Protein AF-A0A9E3SKS0-F1 (afdb_monomer)

pLDDT: mean 94.41, std 8.12, range [45.69, 98.44]

Mean predicted aligned error: 3.36 Å

Structure (mmCIF, N/CA/C/O backbone):
data_AF-A0A9E3SKS0-F1
#
_entry.id   AF-A0A9E3SKS0-F1
#
loop_
_atom_site.group_PDB
_atom_site.id
_atom_site.type_symbol
_atom_site.label_atom_id
_atom_site.label_alt_id
_atom_site.label_comp_id
_atom_site.label_asym_id
_atom_site.label_entity_id
_atom_site.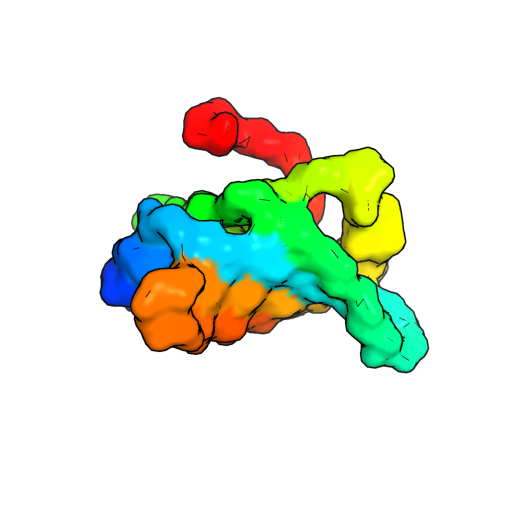label_seq_id
_atom_site.pdbx_PDB_ins_code
_atom_site.Cartn_x
_atom_site.Cartn_y
_atom_site.Cartn_z
_atom_site.occupancy
_atom_site.B_iso_or_equiv
_atom_site.auth_seq_id
_atom_site.auth_comp_id
_atom_site.auth_asym_id
_atom_site.auth_atom_id
_atom_site.pdbx_PDB_model_num
ATOM 1 N N . MET A 1 1 ? 11.059 -18.881 17.671 1.00 45.69 1 MET A N 1
ATOM 2 C CA . MET A 1 1 ? 10.022 -18.081 18.360 1.00 45.69 1 MET A CA 1
ATOM 3 C C . MET A 1 1 ? 8.969 -17.718 17.328 1.00 45.69 1 MET A C 1
ATOM 5 O O . MET A 1 1 ? 9.385 -17.457 16.203 1.00 45.69 1 MET A O 1
ATOM 9 N N . PRO A 1 2 ? 7.660 -17.751 17.632 1.00 51.44 2 PRO A N 1
ATOM 10 C CA . PRO A 1 2 ? 6.673 -17.232 16.694 1.00 51.44 2 PRO A CA 1
ATOM 11 C C . PRO A 1 2 ? 6.996 -15.754 16.458 1.00 51.44 2 PRO A C 1
ATOM 13 O O . PRO A 1 2 ? 7.188 -14.990 17.402 1.00 51.44 2 PRO A O 1
ATOM 16 N N . GLU A 1 3 ? 7.195 -15.397 15.199 1.00 64.69 3 GLU A N 1
ATOM 17 C CA . GLU A 1 3 ? 7.658 -14.072 14.807 1.00 64.69 3 GLU A CA 1
ATOM 18 C C . GLU A 1 3 ? 6.548 -13.044 15.071 1.00 64.69 3 GLU A C 1
ATOM 20 O O . GLU A 1 3 ? 5.382 -13.280 14.748 1.00 64.69 3 GLU A O 1
ATOM 25 N N . ALA A 1 4 ? 6.895 -11.941 15.737 1.00 71.12 4 ALA A N 1
ATOM 26 C CA . ALA A 1 4 ? 5.922 -10.981 16.246 1.00 71.12 4 ALA A CA 1
ATOM 27 C C . ALA A 1 4 ? 5.138 -10.296 15.112 1.00 71.12 4 ALA A C 1
ATOM 29 O O . ALA A 1 4 ? 5.695 -9.961 14.064 1.00 71.12 4 ALA A O 1
ATOM 30 N N . ALA A 1 5 ? 3.844 -10.053 15.344 1.00 77.38 5 ALA A N 1
ATOM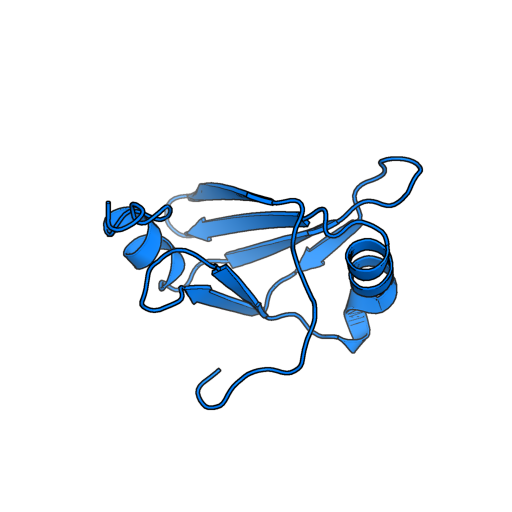 31 C CA . ALA A 1 5 ? 3.028 -9.223 14.462 1.00 77.38 5 ALA A CA 1
ATOM 32 C C . ALA A 1 5 ? 3.664 -7.830 14.313 1.00 77.38 5 ALA A C 1
ATOM 34 O O . ALA A 1 5 ? 4.040 -7.212 15.309 1.00 77.38 5 ALA A O 1
ATOM 35 N N . LEU A 1 6 ? 3.773 -7.342 13.074 1.00 88.81 6 LEU A N 1
ATOM 36 C CA . LEU A 1 6 ? 4.378 -6.037 12.771 1.00 88.81 6 LEU A CA 1
ATOM 37 C C . LEU A 1 6 ? 3.365 -4.892 12.868 1.00 88.81 6 LEU A C 1
ATOM 39 O O . LEU A 1 6 ? 3.744 -3.742 13.069 1.00 88.81 6 LEU A O 1
ATOM 43 N N . ILE A 1 7 ? 2.080 -5.211 12.705 1.00 94.06 7 ILE A N 1
ATOM 44 C CA . ILE A 1 7 ? 0.967 -4.270 12.780 1.00 94.06 7 ILE A CA 1
ATOM 45 C C . ILE A 1 7 ? 0.219 -4.565 14.081 1.00 94.06 7 ILE A C 1
ATOM 47 O O . ILE A 1 7 ? -0.408 -5.617 14.244 1.00 94.06 7 ILE A O 1
ATOM 51 N N . ASP A 1 8 ? 0.300 -3.647 15.039 1.00 94.25 8 ASP A N 1
ATOM 52 C CA . ASP A 1 8 ? -0.402 -3.802 16.308 1.00 94.25 8 ASP A CA 1
ATOM 53 C C . ASP A 1 8 ? -1.942 -3.763 16.111 1.00 94.25 8 ASP A C 1
ATOM 55 O O . ASP A 1 8 ? -2.437 -3.340 15.057 1.00 94.25 8 ASP A O 1
ATOM 59 N N . PRO A 1 9 ? -2.735 -4.259 17.084 1.00 94.88 9 PRO A N 1
ATOM 60 C CA . PRO A 1 9 ? -4.190 -4.304 16.949 1.00 94.88 9 PRO A CA 1
ATOM 61 C C . PRO A 1 9 ? -4.841 -2.930 16.739 1.00 94.88 9 PRO A C 1
ATOM 63 O O . PRO A 1 9 ? -5.842 -2.842 1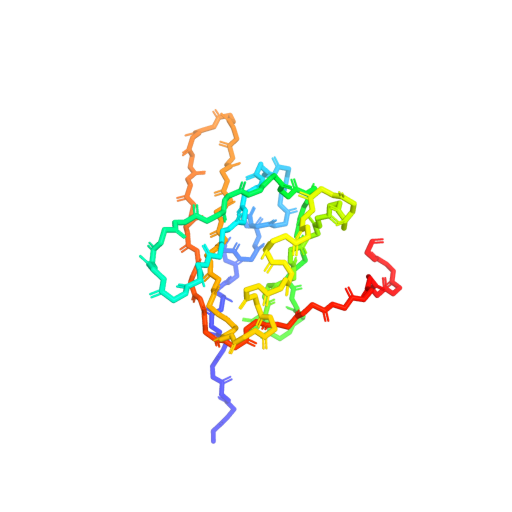6.028 1.00 94.88 9 PRO A O 1
ATOM 66 N N . GLU A 1 10 ? -4.304 -1.869 17.347 1.00 95.50 10 GLU A N 1
ATOM 67 C CA . GLU A 1 10 ? -4.866 -0.523 17.232 1.00 95.50 10 GLU A CA 1
ATOM 68 C C . GLU A 1 10 ? -4.654 0.020 15.818 1.00 95.50 10 GLU A C 1
ATOM 70 O O . GLU A 1 10 ? -5.593 0.522 15.196 1.00 95.50 10 GLU A O 1
ATOM 75 N N . LEU A 1 11 ? -3.444 -0.141 15.278 1.00 96.19 11 LEU A N 1
ATOM 76 C CA . LEU A 1 11 ? -3.128 0.234 13.909 1.00 96.19 11 LEU A CA 1
ATOM 77 C C . LEU A 1 11 ? -3.964 -0.571 12.909 1.00 96.19 11 LEU A C 1
ATOM 79 O O . LEU A 1 11 ? -4.538 0.012 11.991 1.00 96.19 11 LEU A O 1
ATOM 83 N N . ALA A 1 12 ? -4.108 -1.885 13.100 1.00 96.69 12 ALA A N 1
ATOM 84 C CA . ALA A 1 12 ? -4.965 -2.704 12.245 1.00 96.69 12 ALA A CA 1
ATOM 85 C C . ALA A 1 12 ? -6.424 -2.207 12.267 1.00 96.69 12 ALA A C 1
ATOM 87 O O . ALA A 1 12 ? -7.027 -1.999 11.213 1.00 96.69 12 ALA A O 1
ATOM 88 N N . ALA A 1 13 ? -6.966 -1.928 13.457 1.00 95.88 13 ALA A N 1
ATOM 89 C CA . ALA A 1 13 ? -8.313 -1.390 13.622 1.00 95.88 13 ALA A CA 1
ATOM 90 C C . ALA A 1 13 ? -8.468 0.036 13.073 1.00 95.88 13 ALA A C 1
ATOM 92 O O . ALA A 1 13 ? -9.575 0.430 12.719 1.00 95.88 13 ALA A O 1
ATOM 93 N N . PHE A 1 14 ? -7.400 0.831 13.012 1.00 96.81 14 PHE A N 1
ATOM 94 C CA . PHE A 1 14 ? -7.400 2.135 12.351 1.00 96.81 14 PHE A CA 1
ATOM 95 C C . PHE A 1 14 ? -7.460 1.987 10.824 1.00 96.81 14 PHE A C 1
ATOM 97 O O . PHE A 1 14 ? -8.287 2.636 10.185 1.00 96.81 14 PHE A O 1
ATOM 104 N N . LEU A 1 15 ? -6.635 1.106 10.251 1.00 96.88 15 LEU A N 1
ATOM 105 C CA . LEU A 1 15 ? -6.547 0.872 8.804 1.00 96.88 15 LEU A CA 1
ATOM 106 C C . LEU A 1 15 ? -7.817 0.262 8.201 1.00 96.88 15 LEU A C 1
ATOM 108 O O . LEU A 1 15 ? -8.097 0.476 7.027 1.00 96.88 15 LEU A O 1
ATOM 112 N N . GLN A 1 16 ? -8.588 -0.483 8.993 1.00 93.31 16 GLN A N 1
ATOM 113 C CA . GLN A 1 16 ? -9.849 -1.109 8.576 1.00 93.31 16 GLN A CA 1
ATOM 114 C C . GLN A 1 16 ? -11.083 -0.190 8.733 1.00 93.31 16 GLN A C 1
ATOM 116 O O . GLN A 1 16 ? -12.218 -0.646 8.621 1.00 93.31 16 GLN A O 1
ATOM 121 N N . ARG A 1 17 ? -10.891 1.110 9.002 1.00 90.75 17 ARG A N 1
ATOM 122 C CA . ARG A 1 17 ? -11.967 2.123 9.006 1.00 90.75 17 ARG A CA 1
ATOM 123 C C . ARG A 1 17 ? -12.142 2.731 7.612 1.00 90.75 17 ARG A C 1
ATOM 125 O O . ARG A 1 17 ? -11.363 2.461 6.705 1.00 90.75 17 ARG A O 1
ATOM 132 N N . GLY A 1 18 ? -13.114 3.633 7.462 1.00 90.19 18 GLY A N 1
ATOM 133 C CA . GLY A 1 18 ? -13.248 4.510 6.290 1.00 90.19 18 GLY A CA 1
ATOM 134 C C . GLY A 1 18 ? -12.122 5.549 6.190 1.00 90.19 18 GLY A C 1
ATOM 135 O O . GLY A 1 18 ? -12.366 6.748 6.316 1.00 90.19 18 GLY A O 1
ATOM 136 N N . VAL A 1 19 ? -10.879 5.091 6.026 1.00 96.19 19 VAL A N 1
ATOM 137 C CA . VAL A 1 19 ? -9.694 5.929 5.822 1.00 96.19 19 VAL A CA 1
ATOM 138 C C . VAL A 1 19 ? -9.526 6.272 4.343 1.00 96.19 19 VAL A C 1
ATOM 140 O O . VAL A 1 19 ? -9.816 5.473 3.456 1.00 96.19 19 VAL A O 1
ATOM 143 N N . SER A 1 20 ? -9.015 7.468 4.066 1.00 97.62 20 SER A N 1
ATOM 144 C CA . SER A 1 20 ? -8.527 7.830 2.738 1.00 97.62 20 SER A CA 1
ATOM 145 C C . SER A 1 20 ? -7.135 7.242 2.541 1.00 97.62 20 SER A C 1
ATOM 147 O O . SER A 1 20 ? -6.260 7.445 3.385 1.00 97.62 20 SER A O 1
ATOM 149 N N . VAL A 1 21 ? -6.933 6.533 1.430 1.00 98.19 21 VAL A N 1
ATOM 150 C CA . VAL A 1 21 ? -5.683 5.835 1.119 1.00 98.19 21 VAL A CA 1
ATOM 151 C C . VAL A 1 21 ? -4.945 6.519 -0.026 1.00 98.19 21 VAL A C 1
ATOM 153 O O . VAL A 1 21 ? -5.529 6.821 -1.067 1.00 98.19 21 VAL A O 1
ATOM 156 N N . HIS A 1 22 ? -3.638 6.691 0.143 1.00 98.44 22 HIS A N 1
ATOM 157 C CA . HIS A 1 22 ? -2.711 6.991 -0.944 1.00 98.44 22 HIS A CA 1
ATOM 158 C C . HIS A 1 22 ? -1.551 6.007 -0.930 1.00 98.44 22 HIS A C 1
ATOM 160 O O . HIS A 1 22 ? -1.119 5.545 0.127 1.00 98.44 22 HIS A O 1
ATOM 166 N N . VAL A 1 23 ? -1.036 5.702 -2.113 1.00 98.38 23 VAL A N 1
ATOM 167 C CA . VAL A 1 23 ? 0.106 4.810 -2.297 1.00 98.38 23 VAL A CA 1
ATOM 168 C C . VAL A 1 23 ? 1.129 5.532 -3.152 1.00 98.38 23 VAL A C 1
ATOM 170 O O . VAL A 1 23 ? 0.756 6.195 -4.117 1.00 98.38 23 VAL A O 1
ATOM 173 N N . SER A 1 24 ? 2.408 5.414 -2.815 1.00 98.12 24 SER A N 1
ATOM 174 C CA . SER A 1 24 ? 3.469 5.902 -3.684 1.00 98.12 24 SER A CA 1
ATOM 175 C C . SER A 1 24 ? 4.579 4.897 -3.907 1.00 98.12 24 SER A C 1
ATOM 177 O O . SER A 1 24 ? 4.874 4.069 -3.049 1.00 98.12 24 SER A O 1
ATOM 179 N N . SER A 1 25 ? 5.204 5.003 -5.069 1.00 98.19 25 SER A N 1
ATOM 180 C CA . SER A 1 25 ? 6.386 4.257 -5.490 1.00 98.19 25 SER A CA 1
ATOM 181 C C . SER A 1 25 ? 7.484 5.228 -5.926 1.00 98.19 25 SER A C 1
ATOM 183 O O . SER A 1 25 ? 7.319 6.450 -5.849 1.00 98.19 25 SER A O 1
ATOM 185 N N . ARG A 1 26 ? 8.631 4.684 -6.339 1.00 97.81 26 ARG A N 1
ATOM 186 C CA . ARG A 1 26 ? 9.704 5.455 -6.971 1.00 97.81 26 ARG A CA 1
ATOM 187 C C . ARG A 1 26 ? 10.488 4.609 -7.967 1.00 97.81 26 ARG A C 1
ATOM 189 O O . ARG A 1 26 ? 10.808 3.447 -7.697 1.00 97.81 26 ARG A O 1
ATOM 196 N N . GLY A 1 27 ? 10.867 5.227 -9.076 1.00 95.12 27 GLY A N 1
ATOM 197 C CA . GLY A 1 27 ? 11.834 4.692 -10.025 1.00 95.12 27 GLY A CA 1
ATOM 198 C C . GLY A 1 27 ? 13.297 4.982 -9.641 1.00 95.12 27 GLY A C 1
ATOM 199 O O . GLY A 1 27 ? 13.585 5.445 -8.531 1.00 95.12 27 GLY A O 1
ATOM 200 N N . PRO A 1 28 ? 14.246 4.748 -10.567 1.00 94.62 28 PRO A N 1
ATOM 201 C CA . PRO A 1 28 ? 15.682 4.959 -10.342 1.00 94.62 28 PRO A CA 1
ATOM 202 C C . PRO A 1 28 ? 16.076 6.409 -10.025 1.00 94.62 28 PRO A C 1
ATOM 204 O O . PRO A 1 28 ? 17.061 6.645 -9.332 1.00 94.62 28 PRO A O 1
ATOM 207 N N . THR A 1 29 ? 15.300 7.384 -10.501 1.00 95.69 29 THR A N 1
ATOM 208 C CA . THR A 1 29 ? 15.535 8.818 -10.260 1.00 95.69 29 THR A CA 1
ATOM 209 C C . THR A 1 29 ? 15.038 9.289 -8.892 1.00 95.69 29 THR A C 1
ATOM 211 O O . THR A 1 29 ? 15.200 10.458 -8.557 1.00 95.69 29 THR A O 1
ATOM 214 N N . ASN A 1 30 ? 14.439 8.398 -8.090 1.00 94.81 30 ASN A N 1
ATOM 215 C CA . ASN A 1 30 ? 13.873 8.688 -6.769 1.00 94.81 30 ASN A CA 1
ATOM 216 C C . ASN A 1 30 ? 12.782 9.773 -6.748 1.00 94.81 30 ASN A C 1
ATOM 218 O O . ASN A 1 30 ? 12.471 10.310 -5.685 1.00 94.81 30 ASN A O 1
ATOM 222 N N . ILE A 1 31 ? 12.159 10.058 -7.892 1.00 95.56 31 ILE A N 1
ATOM 223 C CA . ILE A 1 31 ? 10.967 10.902 -7.952 1.00 95.56 31 ILE A CA 1
ATOM 224 C C . ILE A 1 31 ? 9.755 10.067 -7.519 1.00 95.56 31 ILE A C 1
ATOM 226 O O . ILE A 1 31 ? 9.588 8.952 -8.020 1.00 95.56 31 ILE A O 1
ATOM 230 N N . PRO A 1 32 ? 8.928 10.558 -6.577 1.00 95.12 32 PRO A N 1
ATOM 231 C CA . PRO A 1 32 ? 7.768 9.815 -6.123 1.00 95.12 32 PRO A CA 1
ATOM 232 C C . PRO A 1 32 ? 6.675 9.812 -7.190 1.00 95.12 32 PRO A C 1
ATOM 234 O O . PRO A 1 32 ? 6.323 10.854 -7.740 1.00 95.12 32 PRO A O 1
ATOM 237 N N . ASN A 1 33 ? 6.074 8.649 -7.400 1.00 97.19 33 ASN A N 1
ATOM 238 C CA . ASN A 1 33 ? 4.822 8.512 -8.124 1.00 97.19 33 ASN A CA 1
ATOM 239 C C . ASN A 1 33 ? 3.709 8.218 -7.116 1.00 97.19 33 ASN A C 1
ATOM 241 O O . ASN A 1 33 ? 3.777 7.210 -6.419 1.00 97.19 33 ASN A O 1
ATOM 245 N N . LEU A 1 34 ? 2.722 9.106 -6.998 1.00 97.75 34 LEU A N 1
ATOM 246 C CA . LEU A 1 34 ? 1.651 9.030 -6.004 1.00 97.75 34 LEU A CA 1
ATOM 247 C C . LEU A 1 34 ? 0.317 8.741 -6.689 1.00 97.75 34 LEU A C 1
ATOM 249 O O . LEU A 1 34 ? -0.081 9.457 -7.604 1.00 97.75 34 LEU A O 1
ATOM 253 N N . VAL A 1 35 ? -0.410 7.750 -6.183 1.00 97.88 35 VAL A N 1
ATOM 254 C CA . VAL A 1 35 ? -1.748 7.394 -6.661 1.00 97.88 35 VAL A CA 1
ATOM 255 C C . VAL A 1 35 ? -2.745 7.335 -5.510 1.00 97.88 35 VAL A C 1
ATOM 257 O O . VAL A 1 35 ? -2.393 7.088 -4.350 1.00 97.88 35 VAL A O 1
ATOM 260 N N . ARG A 1 36 ? -4.023 7.530 -5.840 1.00 97.69 36 ARG A N 1
ATOM 261 C CA . ARG A 1 36 ? -5.126 7.321 -4.903 1.00 97.69 36 ARG A CA 1
ATOM 262 C C . ARG A 1 36 ? -5.421 5.826 -4.774 1.00 97.69 36 ARG A C 1
ATOM 264 O O . ARG A 1 36 ? -5.640 5.145 -5.774 1.00 97.69 36 ARG A O 1
ATOM 271 N N . GLY A 1 37 ? -5.465 5.335 -3.539 1.00 97.00 37 GLY A N 1
ATOM 272 C CA . GLY A 1 37 ? -6.014 4.019 -3.232 1.00 97.00 37 GLY A CA 1
ATOM 273 C C . GLY A 1 37 ? -7.525 4.073 -3.014 1.00 97.00 37 GLY A C 1
ATOM 274 O O . GLY A 1 37 ? -8.080 5.099 -2.620 1.00 97.00 37 GLY A O 1
ATOM 275 N N . ILE A 1 38 ? -8.183 2.946 -3.261 1.00 95.88 38 ILE A N 1
ATOM 276 C CA . ILE A 1 38 ? -9.613 2.737 -3.006 1.00 95.88 38 ILE A CA 1
ATOM 277 C C . ILE A 1 38 ? -9.838 2.312 -1.549 1.00 95.88 38 ILE A C 1
ATOM 279 O O . ILE A 1 38 ? -10.838 2.672 -0.939 1.00 95.88 38 ILE A O 1
ATOM 283 N N . GLY A 1 39 ? -8.882 1.579 -0.978 1.00 95.75 39 GLY A N 1
ATOM 284 C CA . GLY A 1 39 ? -8.950 1.055 0.379 1.00 95.75 39 GLY A CA 1
ATOM 285 C C . GLY A 1 39 ? -7.754 0.164 0.684 1.00 95.75 39 GLY A C 1
ATOM 286 O O . GLY A 1 39 ? -6.770 0.141 -0.066 1.00 95.75 39 GLY A O 1
ATOM 287 N N . CYS A 1 40 ? -7.835 -0.576 1.786 1.00 97.06 40 CYS A N 1
ATOM 288 C CA . CYS A 1 40 ? -6.824 -1.563 2.127 1.00 97.06 40 CYS A CA 1
ATOM 289 C C . CYS A 1 40 ? -7.380 -2.713 2.964 1.00 97.06 40 CYS A C 1
ATOM 291 O O . CYS A 1 40 ? -8.359 -2.560 3.695 1.00 97.06 40 CYS A O 1
ATOM 293 N N . ARG A 1 41 ? -6.688 -3.846 2.910 1.00 96.06 41 ARG A N 1
ATOM 294 C CA . ARG A 1 41 ? -6.884 -4.986 3.800 1.00 96.06 41 ARG A CA 1
ATOM 295 C C . ARG A 1 41 ? -5.635 -5.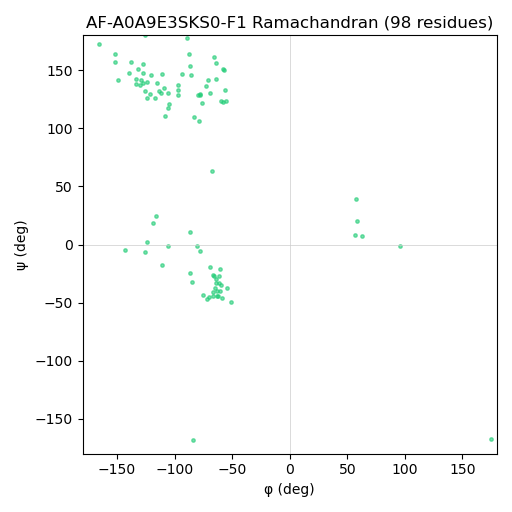200 4.642 1.00 96.06 41 ARG A C 1
ATOM 297 O O . ARG A 1 41 ? -4.517 -5.149 4.130 1.00 96.06 41 ARG A O 1
ATOM 304 N N . VAL A 1 42 ? -5.826 -5.508 5.920 1.00 96.50 42 VAL A N 1
ATOM 305 C CA . VAL A 1 42 ? -4.772 -6.046 6.786 1.00 96.50 42 VAL A CA 1
ATOM 306 C C . VAL A 1 42 ? -4.912 -7.569 6.816 1.00 96.50 42 VAL A C 1
ATOM 308 O O . VAL A 1 42 ? -5.998 -8.098 7.029 1.00 96.50 42 VAL A O 1
ATOM 311 N N . SER A 1 43 ? -3.821 -8.281 6.548 1.00 94.69 43 SER A N 1
ATOM 312 C CA . SER A 1 43 ? -3.737 -9.747 6.684 1.00 94.69 43 SER A CA 1
ATOM 313 C C . SER A 1 43 ? -4.073 -10.218 8.108 1.00 94.69 43 SER A C 1
ATOM 315 O O . SER A 1 43 ? -3.824 -9.506 9.080 1.00 94.69 43 SER A O 1
ATOM 317 N N . ALA A 1 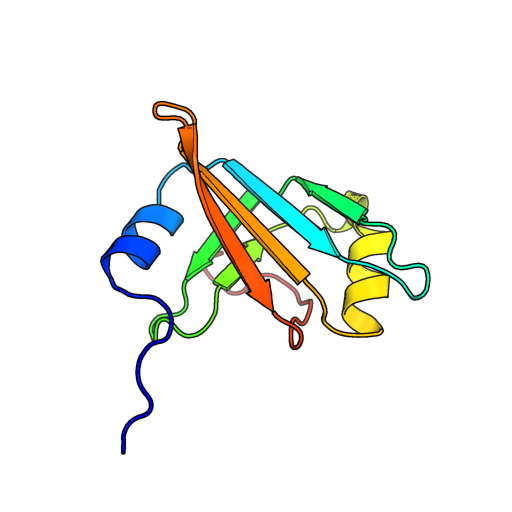44 ? -4.615 -11.434 8.244 1.00 92.62 44 ALA A N 1
ATOM 318 C CA . ALA A 1 44 ? -5.040 -11.985 9.537 1.00 92.62 44 ALA A CA 1
ATOM 319 C C . ALA A 1 44 ? -3.887 -12.126 10.551 1.00 92.62 44 ALA A C 1
ATOM 321 O O . ALA A 1 44 ? -4.083 -11.922 11.749 1.00 92.62 44 ALA A O 1
ATOM 322 N N . ASP A 1 45 ? -2.674 -12.416 10.074 1.00 94.19 45 ASP A N 1
ATOM 323 C CA . ASP A 1 45 ? -1.459 -12.470 10.894 1.00 94.19 45 ASP A CA 1
ATOM 324 C C . ASP A 1 45 ? -0.889 -11.078 11.236 1.00 94.19 45 ASP A C 1
ATOM 326 O O . ASP A 1 45 ? 0.047 -10.971 12.030 1.00 94.19 45 ASP A O 1
ATOM 330 N N . ARG A 1 46 ? -1.476 -10.007 10.678 1.00 94.88 46 ARG A N 1
ATOM 331 C CA . ARG A 1 46 ? -1.083 -8.604 10.861 1.00 94.88 46 ARG A CA 1
ATOM 332 C C . ARG A 1 46 ? 0.369 -8.332 10.465 1.00 94.88 46 ARG A C 1
ATOM 334 O O . ARG A 1 46 ? 1.074 -7.547 11.105 1.00 94.88 46 ARG A O 1
ATOM 341 N N . ARG A 1 47 ? 0.818 -8.967 9.382 1.00 93.25 47 ARG A N 1
ATOM 342 C CA . ARG A 1 47 ? 2.173 -8.781 8.835 1.00 93.25 47 ARG A CA 1
ATOM 343 C C . ARG A 1 47 ? 2.207 -8.068 7.495 1.00 93.25 47 ARG A C 1
ATOM 345 O O . ARG A 1 47 ? 3.246 -7.548 7.100 1.00 93.25 47 ARG A O 1
ATOM 352 N N . GLN A 1 48 ? 1.073 -8.014 6.812 1.00 95.25 48 GLN A N 1
ATOM 353 C CA . GLN A 1 48 ? 0.940 -7.425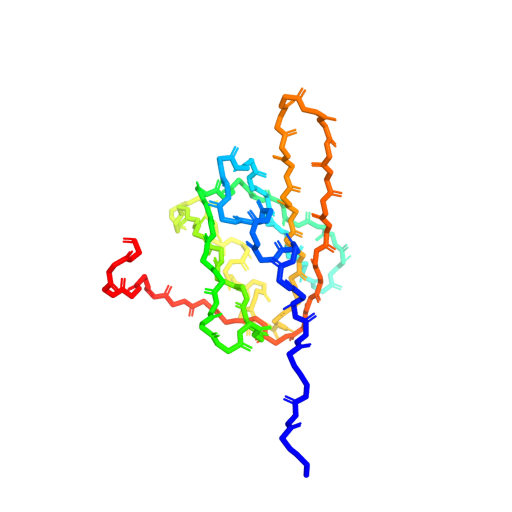 5.489 1.00 95.25 48 GLN A CA 1
ATOM 354 C C . GLN A 1 48 ? -0.285 -6.513 5.396 1.00 95.25 48 GLN A C 1
ATOM 356 O O . GLN A 1 48 ? -1.376 -6.872 5.851 1.00 95.25 48 GLN A O 1
ATOM 361 N N . VAL A 1 49 ? -0.099 -5.368 4.739 1.00 96.81 49 VAL A N 1
ATOM 362 C CA . VAL A 1 49 ? -1.178 -4.512 4.235 1.00 96.81 49 VAL A CA 1
ATOM 363 C C . VAL A 1 49 ? -1.253 -4.672 2.721 1.00 96.81 49 VAL A C 1
ATOM 365 O O . VAL A 1 49 ? -0.238 -4.570 2.031 1.00 96.81 49 VAL A O 1
ATOM 368 N N . THR A 1 50 ? -2.452 -4.906 2.203 1.00 97.38 50 THR A N 1
ATOM 369 C CA . THR A 1 50 ? -2.762 -4.881 0.772 1.00 97.38 50 THR A CA 1
ATOM 370 C C . THR A 1 50 ? -3.522 -3.596 0.481 1.00 97.38 50 THR A C 1
ATOM 372 O O . THR A 1 50 ? -4.571 -3.370 1.073 1.00 97.38 50 THR A O 1
ATOM 375 N N . ALA A 1 51 ? -3.002 -2.746 -0.402 1.00 97.50 51 ALA A N 1
ATOM 376 C CA . ALA A 1 51 ? -3.702 -1.552 -0.864 1.00 97.50 51 ALA A CA 1
ATOM 377 C C . ALA A 1 51 ? -4.396 -1.836 -2.198 1.00 97.50 51 ALA A C 1
ATOM 379 O O . ALA A 1 51 ? -3.796 -2.441 -3.087 1.00 97.50 51 ALA A O 1
ATOM 380 N N . PHE A 1 52 ? -5.632 -1.369 -2.348 1.00 97.44 52 PHE A N 1
ATOM 381 C CA . PHE A 1 52 ? -6.389 -1.505 -3.591 1.00 97.44 52 PHE A CA 1
ATOM 382 C C . PHE A 1 52 ? -6.270 -0.234 -4.413 1.00 97.44 52 PHE A C 1
ATOM 384 O O . PHE A 1 52 ? -6.441 0.868 -3.892 1.00 97.44 52 PHE A O 1
ATOM 391 N N . VAL A 1 53 ? -5.985 -0.382 -5.702 1.00 97.50 53 VAL A N 1
ATOM 392 C CA . VAL A 1 53 ? -5.810 0.730 -6.639 1.00 97.50 53 VAL A CA 1
ATOM 393 C C . VAL A 1 53 ? -6.501 0.414 -7.962 1.00 97.50 53 VAL A C 1
ATOM 395 O O . VAL A 1 53 ? -6.693 -0.750 -8.312 1.00 97.50 53 VAL A O 1
ATOM 398 N N . LEU A 1 54 ? -6.849 1.449 -8.726 1.00 97.19 54 LEU A N 1
ATOM 399 C CA . LEU A 1 54 ? -7.334 1.279 -10.095 1.00 97.19 54 LEU A CA 1
ATOM 400 C C . LEU A 1 54 ? -6.142 1.034 -11.021 1.00 97.19 54 LEU A C 1
ATOM 402 O O . LEU A 1 54 ? -5.398 1.963 -11.333 1.00 97.19 54 LEU A O 1
ATOM 406 N N . ALA A 1 55 ? -5.963 -0.209 -11.474 1.00 96.00 55 ALA A N 1
ATOM 407 C CA . ALA A 1 55 ? -4.819 -0.600 -12.302 1.00 96.00 55 ALA A CA 1
ATOM 408 C C . ALA A 1 55 ? -4.657 0.277 -13.559 1.00 96.00 55 ALA A C 1
ATOM 410 O O . ALA A 1 55 ? -3.540 0.660 -13.900 1.00 96.00 55 ALA A O 1
ATOM 411 N N . SER A 1 56 ? -5.770 0.679 -14.183 1.00 96.38 56 SER A N 1
ATOM 412 C CA . SER A 1 56 ? -5.794 1.576 -15.349 1.00 96.38 56 SER A CA 1
ATOM 413 C C . SER A 1 56 ? -5.185 2.961 -15.092 1.00 96.38 56 SER A C 1
ATOM 415 O O . SER A 1 56 ? -4.779 3.625 -16.039 1.00 96.38 56 SER A O 1
ATOM 417 N N . GLN A 1 57 ? -5.089 3.391 -13.832 1.00 95.88 57 GLN A N 1
ATOM 418 C CA . GLN A 1 57 ? -4.521 4.681 -13.424 1.00 95.88 57 GLN A CA 1
ATOM 419 C C . GLN A 1 57 ? -3.128 4.545 -12.788 1.00 95.88 57 GLN A C 1
ATOM 421 O O . GLN A 1 57 ? -2.522 5.544 -12.415 1.00 95.88 57 GLN A O 1
ATOM 426 N N . CYS A 1 58 ? -2.607 3.320 -12.651 1.00 97.31 58 CYS A N 1
ATOM 427 C CA . CYS A 1 58 ? -1.419 3.033 -11.842 1.00 97.31 58 CYS A CA 1
ATOM 428 C C . CYS A 1 58 ? -0.249 2.443 -12.638 1.00 97.31 58 CYS A C 1
ATOM 430 O O . CYS A 1 58 ? 0.658 1.877 -12.036 1.00 97.31 58 CYS A O 1
ATOM 432 N N . GLY A 1 59 ? -0.228 2.571 -13.970 1.00 97.25 59 GLY A N 1
ATOM 433 C CA . GLY A 1 59 ? 0.777 1.920 -14.825 1.00 97.25 59 GLY A CA 1
ATOM 434 C C . GLY A 1 59 ? 2.229 2.164 -14.389 1.00 97.25 59 GLY A C 1
ATOM 435 O O . GLY A 1 59 ? 2.981 1.211 -14.200 1.00 97.25 59 GLY A O 1
ATOM 436 N N . ALA A 1 60 ? 2.605 3.424 -14.142 1.00 97.06 60 ALA A N 1
ATOM 437 C CA . ALA A 1 60 ? 3.953 3.761 -13.678 1.00 97.06 60 ALA A CA 1
ATOM 438 C C . ALA A 1 60 ? 4.257 3.196 -12.278 1.00 97.06 60 ALA A C 1
ATOM 440 O O . ALA A 1 60 ? 5.354 2.700 -12.046 1.00 97.06 60 ALA A O 1
ATOM 441 N N . LEU A 1 61 ? 3.278 3.191 -11.366 1.00 97.75 61 LEU A N 1
ATOM 442 C CA . LEU A 1 61 ? 3.466 2.645 -10.021 1.00 97.75 61 LEU A CA 1
ATOM 443 C C . LEU A 1 61 ? 3.678 1.133 -10.073 1.00 97.75 61 LEU A C 1
ATOM 445 O O . LEU A 1 61 ? 4.582 0.608 -9.432 1.00 97.75 61 LEU A O 1
ATOM 449 N N . LEU A 1 62 ? 2.874 0.430 -10.872 1.00 97.25 62 LEU A N 1
ATOM 450 C CA . LEU A 1 62 ? 2.986 -1.016 -11.049 1.00 97.25 62 LEU A CA 1
ATOM 451 C C . LEU A 1 62 ? 4.333 -1.402 -11.679 1.00 97.25 62 LEU A C 1
ATOM 453 O O . LEU A 1 62 ? 4.954 -2.368 -11.235 1.00 97.25 62 LEU A O 1
ATOM 457 N N . ALA A 1 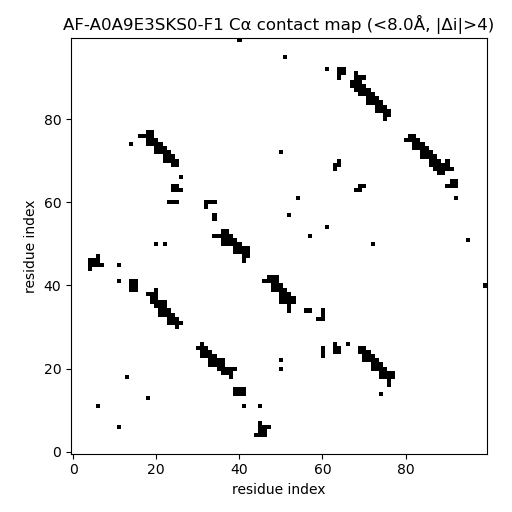63 ? 4.813 -0.624 -12.654 1.00 97.50 63 ALA A N 1
ATOM 458 C CA . ALA A 1 63 ? 6.134 -0.818 -13.246 1.00 97.50 63 ALA A CA 1
ATOM 459 C C . ALA A 1 63 ? 7.264 -0.607 -12.221 1.00 97.50 63 ALA A C 1
ATOM 461 O O . ALA A 1 63 ? 8.185 -1.415 -12.138 1.00 97.50 63 ALA A O 1
ATOM 462 N N . GLU A 1 64 ? 7.185 0.438 -11.396 1.00 97.75 64 GLU A N 1
ATOM 463 C CA . GLU A 1 64 ? 8.185 0.720 -10.359 1.00 97.75 64 GLU A CA 1
ATOM 464 C C . GLU A 1 64 ? 8.214 -0.332 -9.250 1.00 97.75 64 GLU A C 1
ATOM 466 O O . GLU A 1 64 ? 9.294 -0.773 -8.847 1.00 97.75 64 GLU A O 1
ATOM 471 N N . LEU A 1 65 ? 7.045 -0.807 -8.812 1.00 97.12 65 LEU A N 1
ATOM 472 C CA . LEU A 1 65 ? 6.958 -1.918 -7.867 1.00 97.12 65 LEU A CA 1
ATOM 473 C C . LEU A 1 65 ? 7.591 -3.193 -8.427 1.00 97.12 65 LEU A C 1
ATOM 475 O O . LEU A 1 65 ? 8.301 -3.879 -7.697 1.00 97.12 65 LEU A O 1
ATOM 479 N N . ALA A 1 66 ? 7.391 -3.492 -9.713 1.00 96.75 66 ALA A N 1
ATOM 480 C CA . ALA A 1 66 ? 8.030 -4.639 -10.355 1.00 96.75 66 ALA A CA 1
ATOM 481 C C . ALA A 1 66 ? 9.564 -4.509 -10.414 1.00 96.75 66 ALA A C 1
ATOM 483 O O . ALA A 1 66 ? 10.259 -5.521 -10.368 1.00 96.75 66 ALA A O 1
ATOM 484 N N . MET A 1 67 ? 10.098 -3.283 -10.484 1.00 96.56 67 MET A N 1
ATOM 485 C CA . MET A 1 67 ? 11.543 -3.042 -10.511 1.00 96.56 67 MET A CA 1
ATOM 486 C C . MET A 1 67 ? 12.215 -3.216 -9.146 1.00 96.56 67 MET A C 1
ATOM 488 O O . MET A 1 67 ? 13.314 -3.760 -9.081 1.00 96.56 67 MET A O 1
ATOM 492 N N . ASN A 1 68 ? 11.618 -2.701 -8.065 1.00 96.25 68 ASN A N 1
ATOM 493 C CA . ASN A 1 68 ? 12.319 -2.608 -6.775 1.00 96.25 68 ASN A CA 1
ATOM 494 C C . ASN A 1 68 ? 11.461 -2.872 -5.527 1.00 96.25 68 ASN A C 1
ATOM 496 O O . ASN A 1 68 ? 12.003 -2.864 -4.424 1.00 96.25 68 ASN A O 1
ATOM 500 N N . GLY A 1 69 ? 10.147 -3.070 -5.672 1.00 97.19 69 GLY A N 1
ATOM 501 C CA . GLY A 1 69 ? 9.227 -3.330 -4.561 1.00 97.19 69 GLY A CA 1
ATOM 502 C C . GLY A 1 69 ? 9.092 -2.198 -3.533 1.00 97.19 69 GLY A C 1
ATOM 503 O O . GLY A 1 69 ? 8.453 -2.402 -2.496 1.00 97.19 69 GLY A O 1
ATOM 504 N N . ALA A 1 70 ? 9.684 -1.023 -3.776 1.00 97.75 70 ALA A N 1
ATOM 505 C CA . ALA A 1 70 ? 9.657 0.114 -2.867 1.00 97.75 70 ALA A CA 1
ATOM 506 C C . ALA A 1 70 ? 8.301 0.816 -2.922 1.00 97.75 70 ALA A C 1
ATOM 508 O O . ALA A 1 70 ? 7.873 1.314 -3.963 1.00 97.75 70 ALA A O 1
ATOM 509 N N . ILE A 1 71 ? 7.651 0.888 -1.766 1.00 98.12 71 ILE A N 1
ATOM 510 C CA . ILE A 1 71 ? 6.310 1.435 -1.625 1.00 98.12 71 ILE A CA 1
ATOM 511 C C . ILE A 1 71 ? 6.204 2.275 -0.356 1.00 98.12 71 ILE A C 1
ATOM 513 O O . ILE A 1 71 ? 6.805 1.964 0.679 1.00 98.12 71 ILE A O 1
ATOM 517 N N . SER A 1 72 ? 5.378 3.311 -0.412 1.00 98.19 72 SER A N 1
ATOM 518 C CA . SER A 1 72 ? 4.776 3.906 0.770 1.00 98.19 72 SER A CA 1
ATOM 519 C C . SER A 1 72 ? 3.259 3.836 0.681 1.00 98.19 72 SER A C 1
ATOM 521 O O . SER A 1 72 ? 2.676 3.917 -0.397 1.00 98.19 72 SER A O 1
ATOM 523 N N . PHE A 1 73 ? 2.627 3.667 1.830 1.00 98.19 73 PHE A N 1
ATOM 524 C CA . PHE A 1 73 ? 1.186 3.638 1.998 1.00 98.19 73 PHE A CA 1
ATOM 525 C C . PHE A 1 73 ? 0.826 4.669 3.059 1.00 98.19 73 PHE A C 1
ATOM 527 O O . PHE A 1 73 ? 1.440 4.697 4.124 1.00 98.19 73 PHE A O 1
ATOM 534 N N . VAL A 1 74 ? -0.163 5.507 2.781 1.00 98.38 74 VAL A N 1
ATOM 535 C CA . VAL A 1 74 ? -0.655 6.524 3.707 1.00 98.38 74 VAL A CA 1
ATOM 536 C C . VAL A 1 74 ? -2.145 6.312 3.908 1.00 98.38 74 VAL A C 1
ATOM 538 O O . VAL A 1 74 ? -2.899 6.286 2.936 1.00 98.38 74 VAL A O 1
ATOM 541 N N . ALA A 1 75 ? -2.560 6.196 5.167 1.00 98.31 75 ALA A N 1
ATOM 542 C CA . ALA A 1 75 ? -3.959 6.175 5.565 1.00 98.31 75 ALA A CA 1
ATOM 543 C C . ALA A 1 75 ? -4.262 7.378 6.453 1.00 98.31 75 ALA A C 1
ATOM 545 O O . ALA A 1 75 ? -3.620 7.570 7.487 1.00 98.31 75 ALA A O 1
ATOM 546 N N . THR A 1 76 ? -5.272 8.151 6.068 1.00 98.19 76 THR A N 1
ATOM 547 C CA . THR A 1 76 ? -5.760 9.305 6.828 1.00 98.19 76 THR A CA 1
ATOM 548 C C . THR A 1 76 ? -7.224 9.107 7.174 1.00 98.19 76 THR A C 1
ATOM 550 O O . THR A 1 76 ? -8.032 8.846 6.287 1.00 98.19 76 THR A O 1
ATOM 553 N N . LEU A 1 77 ? -7.591 9.286 8.441 1.00 97.12 77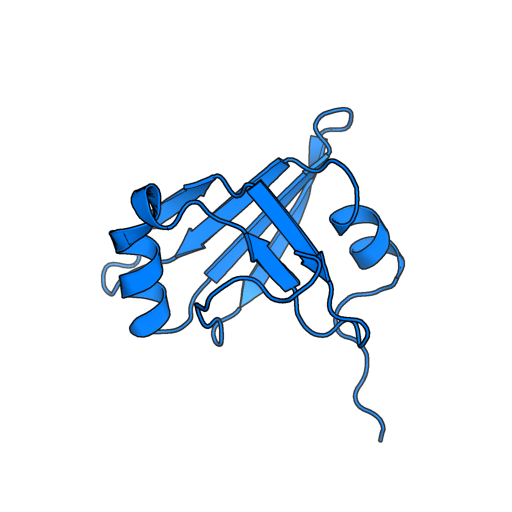 LEU A N 1
ATOM 554 C CA . LEU A 1 77 ? -8.989 9.418 8.842 1.00 97.12 77 LEU A CA 1
ATOM 555 C C . LEU A 1 77 ? -9.423 10.878 8.622 1.00 97.12 77 LEU A C 1
ATOM 557 O O . LEU A 1 77 ? -8.951 11.750 9.354 1.00 97.12 77 LEU A O 1
ATOM 561 N N . PRO A 1 78 ? -10.293 11.184 7.638 1.00 94.94 78 PRO A N 1
ATOM 562 C CA . PRO A 1 78 ? -10.535 12.572 7.238 1.00 94.94 78 PRO A CA 1
ATOM 563 C C . PRO A 1 78 ? -11.155 13.433 8.339 1.00 94.94 78 PRO A C 1
ATOM 565 O O . PRO A 1 78 ? -10.832 14.608 8.445 1.00 94.94 78 PRO A O 1
ATOM 568 N N . SER A 1 79 ? -12.002 12.843 9.187 1.00 95.19 79 SER A N 1
ATOM 569 C CA . SER A 1 79 ? -12.707 13.559 10.256 1.00 95.19 79 SER A CA 1
ATOM 570 C C . SER A 1 79 ? -11.804 14.041 11.392 1.00 95.19 79 SER A C 1
ATOM 572 O O . SER A 1 79 ? -12.206 14.919 12.147 1.00 95.19 79 SER A O 1
ATOM 574 N N . THR A 1 80 ? -10.606 13.470 11.539 1.00 96.00 80 THR A N 1
ATOM 575 C CA . THR A 1 80 ? -9.674 13.817 12.626 1.00 96.00 80 THR A CA 1
ATOM 576 C C . THR A 1 80 ? -8.290 14.214 12.132 1.00 96.00 80 THR A C 1
ATOM 578 O O . THR A 1 80 ? -7.435 14.566 12.938 1.00 96.00 80 THR A O 1
ATOM 581 N N . HIS A 1 81 ? -8.032 14.090 10.828 1.00 96.00 81 HIS A N 1
ATOM 582 C CA . HIS A 1 81 ? -6.709 14.211 10.214 1.00 96.00 81 HIS A CA 1
ATOM 583 C C . HIS A 1 81 ? -5.642 13.252 10.774 1.00 96.00 81 HIS A C 1
ATOM 585 O O . HIS A 1 81 ? -4.476 13.338 10.374 1.00 96.00 81 HIS A O 1
ATOM 591 N N . ARG A 1 82 ? -6.008 12.289 11.640 1.00 96.88 82 ARG A N 1
ATOM 592 C CA . ARG A 1 82 ? -5.080 11.250 12.109 1.00 96.88 82 ARG A CA 1
ATOM 593 C C . ARG A 1 82 ? -4.561 10.499 10.890 1.00 96.88 82 ARG A C 1
ATOM 595 O O . ARG A 1 82 ? -5.350 9.944 10.127 1.00 96.88 82 ARG A O 1
ATOM 602 N N . THR A 1 83 ? -3.243 10.488 10.727 1.00 97.94 83 THR A N 1
ATOM 603 C CA . THR A 1 83 ? -2.572 9.928 9.553 1.00 97.94 83 THR A CA 1
ATOM 604 C C . THR A 1 83 ? -1.457 8.989 9.980 1.00 97.94 83 THR A C 1
ATOM 606 O O . THR A 1 83 ? -0.696 9.305 10.892 1.00 97.94 83 THR A O 1
ATOM 609 N N . VAL A 1 84 ? -1.355 7.842 9.311 1.00 97.44 84 VAL A N 1
ATOM 610 C CA . VAL A 1 84 ? -0.244 6.895 9.459 1.00 97.44 84 VAL A CA 1
ATOM 611 C C . VAL A 1 84 ? 0.384 6.645 8.095 1.00 97.44 84 VAL A C 1
ATOM 613 O O . VAL A 1 84 ? -0.327 6.497 7.100 1.00 97.44 84 VAL A O 1
ATOM 616 N N . GLN A 1 85 ? 1.716 6.568 8.067 1.00 97.31 85 GLN A N 1
ATOM 617 C CA . GLN A 1 85 ? 2.477 6.127 6.905 1.00 97.31 85 GLN A CA 1
ATOM 618 C C . GLN A 1 85 ? 3.188 4.806 7.197 1.00 97.31 85 GLN A C 1
ATOM 620 O O . GLN A 1 85 ? 3.890 4.676 8.197 1.00 97.31 85 GLN A O 1
ATOM 625 N N . LEU A 1 86 ? 3.057 3.862 6.269 1.00 96.75 86 LEU A N 1
ATOM 626 C CA . LEU A 1 86 ? 3.814 2.617 6.222 1.00 96.75 86 LEU A CA 1
ATOM 627 C C . LEU A 1 86 ? 4.761 2.649 5.024 1.00 96.75 86 LEU A C 1
ATOM 629 O O . LEU A 1 86 ? 4.440 3.227 3.983 1.00 96.75 86 LEU A O 1
ATOM 633 N N . LYS A 1 87 ? 5.932 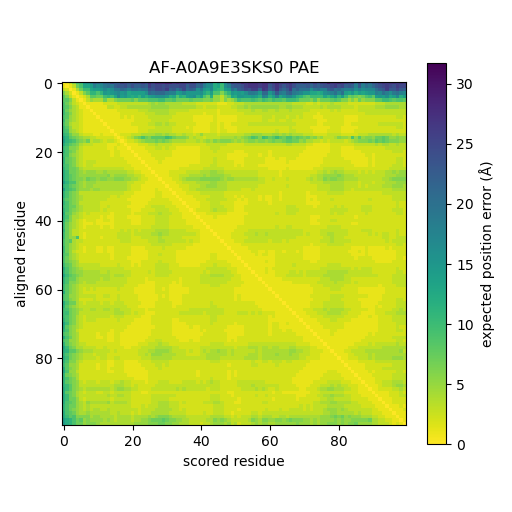2.029 5.160 1.00 96.31 87 LYS A N 1
ATOM 634 C CA . LYS A 1 87 ? 6.931 1.919 4.091 1.00 96.31 87 LYS A CA 1
ATOM 635 C C . LYS A 1 87 ? 7.428 0.487 4.009 1.00 96.31 87 LYS A C 1
ATOM 637 O O . LYS A 1 87 ? 7.601 -0.166 5.034 1.00 96.31 87 LYS A O 1
ATOM 642 N N . GLY A 1 88 ? 7.673 0.022 2.793 1.00 95.56 88 GLY A N 1
ATOM 643 C CA . GLY A 1 88 ? 8.200 -1.312 2.538 1.00 95.56 88 GLY A CA 1
ATOM 644 C C . GLY A 1 88 ? 9.007 -1.358 1.249 1.00 95.56 88 GLY A C 1
ATOM 645 O O . GLY A 1 88 ? 8.926 -0.453 0.422 1.00 95.56 88 GLY A O 1
ATOM 646 N N . THR A 1 89 ? 9.797 -2.415 1.092 1.00 95.25 89 THR A N 1
ATOM 647 C CA . THR A 1 89 ? 10.655 -2.657 -0.084 1.00 95.25 89 THR A CA 1
ATOM 648 C C . THR A 1 89 ? 10.392 -4.004 -0.757 1.00 95.25 89 THR A C 1
ATOM 650 O O . THR A 1 89 ? 11.053 -4.349 -1.726 1.00 95.25 89 THR A O 1
ATOM 653 N N . GLY A 1 90 ? 9.422 -4.774 -0.258 1.00 95.50 90 GLY A N 1
ATOM 654 C CA . GLY A 1 90 ? 9.055 -6.094 -0.778 1.00 95.50 90 GLY A CA 1
ATOM 655 C C . GLY A 1 90 ? 7.637 -6.158 -1.340 1.00 95.50 90 GLY A C 1
ATOM 656 O O . GLY A 1 90 ? 7.025 -7.226 -1.317 1.00 95.50 90 GLY A O 1
ATOM 657 N N . ALA A 1 91 ? 7.069 -5.028 -1.767 1.00 97.38 91 ALA A N 1
ATOM 658 C CA . ALA A 1 91 ? 5.702 -5.000 -2.266 1.00 97.38 91 ALA A CA 1
ATOM 659 C C . ALA A 1 91 ? 5.581 -5.686 -3.633 1.00 97.38 91 ALA A C 1
ATOM 661 O O . ALA A 1 91 ? 6.451 -5.561 -4.492 1.00 97.38 91 ALA A O 1
ATOM 662 N N . LYS A 1 92 ? 4.472 -6.402 -3.827 1.00 96.38 92 LYS A N 1
ATOM 663 C CA . LYS A 1 92 ? 4.130 -7.094 -5.073 1.00 96.38 92 LYS A CA 1
ATOM 664 C C . LYS A 1 92 ? 2.712 -6.716 -5.479 1.00 96.38 92 LYS A C 1
ATOM 666 O O . LYS A 1 92 ? 1.842 -6.601 -4.617 1.00 96.38 92 LYS A O 1
ATOM 671 N N . ALA A 1 93 ? 2.492 -6.544 -6.778 1.00 96.62 93 ALA A N 1
ATOM 672 C CA . ALA A 1 93 ? 1.166 -6.322 -7.340 1.00 96.62 93 ALA A CA 1
ATOM 673 C C . ALA A 1 93 ? 0.539 -7.648 -7.789 1.00 96.62 93 ALA A C 1
ATOM 675 O O . ALA A 1 93 ? 1.237 -8.553 -8.246 1.00 96.62 93 ALA A O 1
ATOM 676 N N . GLY A 1 94 ? -0.780 -7.745 -7.673 1.00 96.19 94 GLY A N 1
ATOM 677 C CA . GLY A 1 94 ? -1.566 -8.895 -8.101 1.00 96.19 94 GLY A CA 1
ATOM 678 C C . GLY A 1 94 ? -3.053 -8.546 -8.155 1.00 96.19 94 GLY A C 1
ATOM 679 O O . GLY A 1 94 ? -3.432 -7.445 -7.744 1.00 96.19 94 GLY A O 1
ATOM 680 N N . PRO A 1 95 ? -3.894 -9.450 -8.681 1.00 96.25 95 PRO A N 1
ATOM 681 C CA . PRO A 1 95 ? -5.338 -9.269 -8.636 1.00 96.25 95 PRO A CA 1
ATOM 682 C C . PRO A 1 95 ? -5.854 -9.281 -7.181 1.00 96.25 95 PRO A C 1
ATOM 684 O O . PRO A 1 95 ? -5.197 -9.864 -6.312 1.00 96.25 95 PRO A O 1
ATOM 687 N N . PRO A 1 96 ? -7.023 -8.672 -6.910 1.00 95.88 96 PRO A N 1
ATOM 688 C CA . PRO A 1 96 ? -7.703 -8.808 -5.623 1.00 95.88 96 PRO A CA 1
ATOM 689 C C . PRO A 1 96 ? -8.009 -10.276 -5.293 1.00 95.88 96 PRO A C 1
ATOM 691 O O . PRO A 1 96 ? -8.200 -11.101 -6.191 1.00 95.88 96 PRO A O 1
ATOM 694 N N . LEU A 1 97 ? -8.051 -10.602 -4.003 1.00 94.69 97 LEU A N 1
ATOM 695 C CA . LEU A 1 97 ? -8.439 -11.921 -3.504 1.00 94.69 97 LEU A CA 1
ATOM 696 C C . LEU A 1 97 ? -9.964 -12.007 -3.315 1.00 94.69 97 LEU A C 1
ATOM 698 O O . LEU A 1 97 ? -10.639 -10.981 -3.262 1.00 94.69 97 LEU A O 1
ATOM 702 N N . PRO A 1 98 ? -10.540 -13.215 -3.172 1.00 94.00 98 PRO A N 1
ATOM 703 C CA . PRO A 1 98 ? -11.942 -13.347 -2.790 1.00 94.00 98 PRO A CA 1
ATOM 704 C C . PRO A 1 98 ? -12.243 -12.602 -1.479 1.00 94.00 98 PRO A C 1
ATOM 706 O O . PRO A 1 98 ? -11.620 -12.882 -0.455 1.00 94.00 98 PRO A O 1
ATOM 709 N N . GLY A 1 99 ? -13.211 -11.683 -1.515 1.00 88.12 99 GLY A N 1
ATOM 710 C CA . GLY A 1 99 ? -13.613 -10.858 -0.367 1.00 88.12 99 GLY A CA 1
ATOM 711 C C . GLY A 1 99 ? -12.964 -9.471 -0.298 1.00 88.12 99 GLY A C 1
ATOM 712 O O . GLY A 1 99 ? -13.291 -8.724 0.624 1.00 88.12 99 GLY A O 1
ATOM 713 N N . ASP A 1 100 ? -12.084 -9.142 -1.248 1.00 90.06 100 ASP A N 1
ATOM 714 C CA . ASP A 1 100 ? -11.585 -7.779 -1.482 1.00 90.06 100 ASP A CA 1
ATOM 715 C C . ASP A 1 100 ? -12.585 -6.911 -2.272 1.00 90.06 100 ASP A C 1
ATOM 717 O O . ASP A 1 100 ? -13.382 -7.474 -3.064 1.00 90.06 100 ASP A O 1
#

Nearest PDB structures (foldseek):
  2j0y-assembly2_D  TM=4.561E-01  e=5.322E+00  Homo sapiens

Secondary structure (DSSP, 8-state):
-PPPPSS-HHHHHHHTSS-EEEEEEE-TT--EEEEEEEEEEE-TTSS-EEEEE-GGG-HHHHHHHHHH--EEEEEE-TTT--EEEEEES-----PPPTT-

Foldseek 3Di:
DPDAQPQDPVNQVLQPDPWWKKKWADDPVRDIDIFTFPGWHQDPSNRDIDTHHDCVVCVVVQVRCVVWVWMKMKTADVVVRDIDIDIDGNHHDDDDDPPD

Sequence (100 aa):
MPEAALIDPELAAFLQRGVSVHVSSRGPTNIPNLVRGIGCRVSADRRQVTAFVLASQCGALLAELAMNGAISFVATLPSTHRTVQLKGTGAKAGPPLPGD

Radius of gyration: 13.65 Å; Cα contacts (8 Å, |Δi|>4): 172; chains: 1; bounding box: 29×32×34 Å

Solvent-accessible surface area (backbone atoms only — not comparable to full-atom values): 6001 Å² total; per-residue (Å²): 126,88,79,75,61,75,45,52,73,67,58,47,60,53,58,69,45,90,37,51,31,36,37,31,23,40,52,97,84,65,55,75,43,76,46,71,31,79,36,56,48,71,42,95,74,25,73,47,76,47,76,38,62,59,65,94,80,32,61,70,43,55,54,22,26,74,73,58,9,37,37,38,39,35,42,28,36,77,93,73,64,53,66,51,78,50,77,49,56,80,49,81,88,77,81,82,58,97,91,108